Protein AF-A0A383B9M2-F1 (afdb_monomer)

Secondary structure (DSSP, 8-state):
--HHHHHHHHHHHHHHHHHHHHHHTTT-HHHHHHHHHHHHHHHHHHHHHHH-

Sequence (52 aa):
MNTKIINIAGWILFLISAIGFIMSSLGNFWAMFGSIFFFFGCVVFLIPYFFD

pLDDT: mean 82.63, std 8.88, range [50.81, 92.25]

Organism: NCBI:txid408172

Nearest PDB structures (foldseek):
  8y6o-assembly1_Z  TM=8.861E-01  e=9.075E+00  Homo sapiens

Mean predicted aligned error: 5.29 Å

Solvent-accessible surface area (backbone atoms only — not comparable to full-atom values): 2960 Å² total; per-residue (Å²): 129,66,65,67,59,57,50,51,53,50,51,52,54,51,52,55,49,29,54,52,41,39,63,73,17,70,93,39,74,68,48,35,53,53,24,52,54,49,41,51,49,55,54,59,68,44,49,63,72,75,77,109

Structure (mmCIF, N/CA/C/O backbone):
data_AF-A0A383B9M2-F1
#
_entry.id   AF-A0A383B9M2-F1
#
loop_
_atom_site.group_PDB
_atom_site.id
_atom_site.type_symbol
_atom_site.label_atom_id
_atom_site.label_alt_id
_atom_site.label_comp_id
_atom_site.label_asym_id
_atom_site.label_entity_id
_atom_site.label_seq_id
_atom_site.pdbx_PDB_ins_code
_atom_site.Cartn_x
_atom_site.Cartn_y
_atom_site.Cartn_z
_atom_site.occupancy
_atom_site.B_iso_or_equiv
_atom_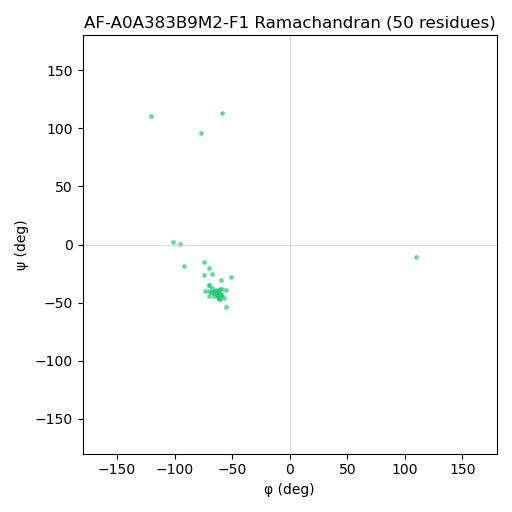site.auth_seq_id
_atom_site.auth_comp_id
_atom_site.auth_asym_id
_atom_site.auth_atom_id
_atom_site.pdbx_PDB_model_num
ATOM 1 N N . MET A 1 1 ? -4.696 1.127 26.719 1.00 50.81 1 MET A N 1
ATOM 2 C CA . MET A 1 1 ? -4.270 1.570 25.374 1.00 50.81 1 MET A CA 1
ATOM 3 C C . MET A 1 1 ? -5.096 0.816 24.357 1.00 50.81 1 MET A C 1
ATOM 5 O O . MET A 1 1 ? -5.184 -0.399 24.462 1.00 50.81 1 MET A O 1
ATOM 9 N N . ASN A 1 2 ? -5.764 1.521 23.448 1.00 60.44 2 ASN A N 1
ATOM 10 C CA . ASN A 1 2 ? -6.661 0.898 22.483 1.00 60.44 2 ASN A CA 1
ATOM 11 C C . ASN A 1 2 ? -5.795 0.246 21.392 1.00 60.44 2 ASN A C 1
ATOM 13 O O . ASN A 1 2 ? -5.311 0.933 20.495 1.00 60.44 2 ASN A O 1
ATOM 17 N N . THR A 1 3 ? -5.524 -1.055 21.506 1.00 75.56 3 THR A N 1
ATOM 18 C CA . THR A 1 3 ? -4.721 -1.843 20.547 1.00 75.56 3 THR A CA 1
ATOM 19 C C . THR A 1 3 ? -5.207 -1.672 19.107 1.00 75.56 3 THR A C 1
ATOM 21 O O . THR A 1 3 ? -4.397 -1.692 18.182 1.00 75.56 3 THR A O 1
ATOM 24 N N . LYS A 1 4 ? -6.502 -1.377 18.915 1.00 79.38 4 LYS A N 1
ATOM 25 C CA . LYS A 1 4 ? -7.068 -1.004 17.614 1.00 79.38 4 LYS A CA 1
ATOM 26 C C . LYS A 1 4 ? -6.424 0.252 17.002 1.00 79.38 4 LYS A C 1
ATOM 28 O O . LYS A 1 4 ? -6.087 0.247 15.825 1.00 79.38 4 LYS A O 1
ATOM 33 N N . ILE A 1 5 ? -6.198 1.304 17.795 1.00 81.56 5 ILE A N 1
ATOM 34 C CA . ILE A 1 5 ? -5.629 2.580 17.320 1.00 81.56 5 ILE A CA 1
ATOM 35 C C . ILE A 1 5 ? -4.166 2.401 16.898 1.00 81.56 5 ILE A C 1
ATOM 37 O O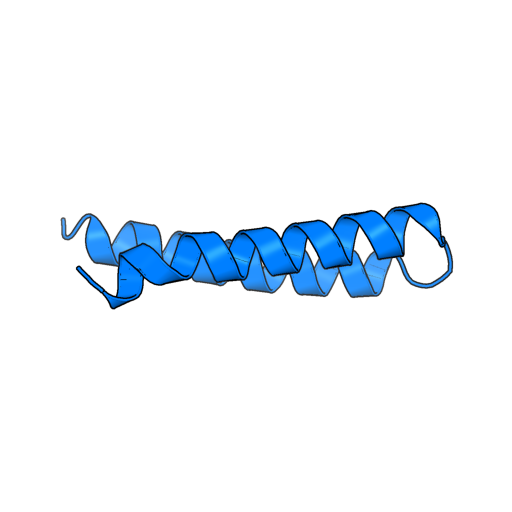 . ILE A 1 5 ? -3.760 2.928 15.867 1.00 81.56 5 ILE A O 1
ATOM 41 N N . ILE A 1 6 ? -3.385 1.632 17.667 1.00 84.12 6 ILE A N 1
ATOM 42 C CA . ILE A 1 6 ? -1.970 1.368 17.355 1.00 84.12 6 ILE A CA 1
ATOM 43 C C . IL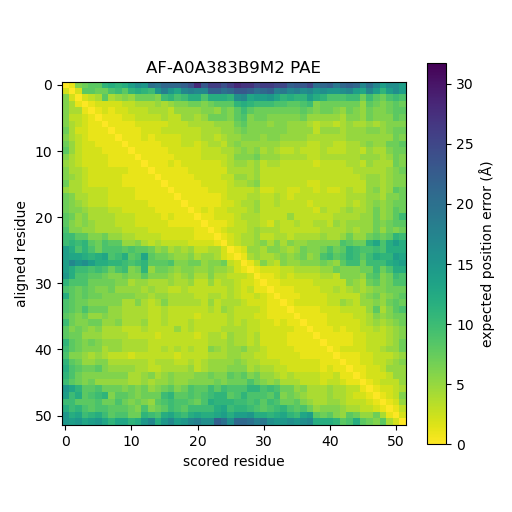E A 1 6 ? -1.850 0.586 16.044 1.00 84.12 6 ILE A C 1
ATOM 45 O O . ILE A 1 6 ? -1.015 0.929 15.209 1.00 84.12 6 ILE A O 1
ATOM 49 N N . ASN A 1 7 ? -2.712 -0.409 15.820 1.00 84.31 7 ASN A N 1
ATOM 50 C CA . ASN A 1 7 ? -2.687 -1.158 14.568 1.00 84.31 7 ASN A CA 1
ATOM 51 C C . ASN A 1 7 ? -3.173 -0.334 13.370 1.00 84.31 7 ASN A C 1
ATOM 53 O O . ASN A 1 7 ? -2.541 -0.406 12.323 1.00 84.31 7 ASN A O 1
ATOM 57 N N . ILE A 1 8 ? -4.212 0.498 13.505 1.00 84.06 8 ILE A N 1
ATOM 58 C CA . ILE A 1 8 ? -4.625 1.414 12.423 1.00 84.06 8 ILE A CA 1
ATOM 59 C C . ILE A 1 8 ? -3.492 2.394 12.080 1.00 84.06 8 ILE A C 1
ATOM 61 O O . ILE A 1 8 ? -3.194 2.604 10.905 1.00 84.06 8 ILE A O 1
ATOM 65 N N . ALA A 1 9 ? -2.812 2.953 13.085 1.00 87.25 9 ALA A N 1
ATOM 66 C CA . ALA A 1 9 ? -1.659 3.823 12.864 1.00 87.25 9 ALA A CA 1
ATOM 67 C C . ALA A 1 9 ? -0.501 3.086 12.161 1.00 87.25 9 ALA A C 1
ATOM 69 O O . ALA A 1 9 ? 0.098 3.627 11.231 1.00 87.25 9 ALA A O 1
ATOM 70 N N . GLY A 1 10 ? -0.222 1.836 12.552 1.00 87.81 10 GLY A N 1
ATOM 71 C CA . GLY A 1 10 ? 0.760 0.975 11.886 1.00 87.81 10 GLY A CA 1
ATOM 72 C C . GLY A 1 10 ? 0.400 0.683 10.427 1.00 87.81 10 GLY A C 1
ATOM 73 O O . GLY A 1 10 ? 1.255 0.773 9.547 1.00 87.81 10 GLY A O 1
ATOM 74 N N . TRP A 1 11 ? -0.874 0.420 10.146 1.00 87.69 11 TRP A N 1
ATOM 75 C CA . TRP A 1 11 ? -1.367 0.218 8.785 1.00 87.69 11 TRP A CA 1
ATOM 76 C C . TRP A 1 11 ? -1.227 1.461 7.900 1.00 87.69 11 TRP A C 1
ATOM 78 O O . TRP A 1 11 ? -0.832 1.349 6.739 1.00 87.69 11 TRP A O 1
ATOM 88 N N . ILE A 1 12 ? -1.487 2.652 8.447 1.00 87.56 12 ILE A N 1
ATOM 89 C CA . ILE A 1 12 ? -1.279 3.923 7.739 1.00 87.56 12 ILE A CA 1
ATOM 90 C C . ILE A 1 12 ? 0.206 4.105 7.383 1.00 87.56 12 ILE A C 1
ATOM 92 O O . ILE A 1 12 ? 0.528 4.455 6.247 1.00 87.56 12 ILE A O 1
ATOM 96 N N . LEU A 1 13 ? 1.118 3.810 8.316 1.00 89.38 13 LEU A N 1
ATOM 97 C CA . LEU A 1 13 ? 2.567 3.841 8.069 1.00 89.38 13 LEU A CA 1
ATOM 98 C C . LEU A 1 13 ? 2.994 2.852 6.968 1.00 89.38 13 LEU A C 1
ATOM 100 O O . LEU A 1 13 ? 3.844 3.190 6.141 1.00 89.38 13 LEU A O 1
ATOM 104 N N . PHE A 1 14 ? 2.382 1.666 6.911 1.00 90.12 14 PHE A N 1
ATOM 105 C CA . PHE A 1 14 ? 2.619 0.677 5.852 1.00 90.12 14 PHE A CA 1
ATOM 106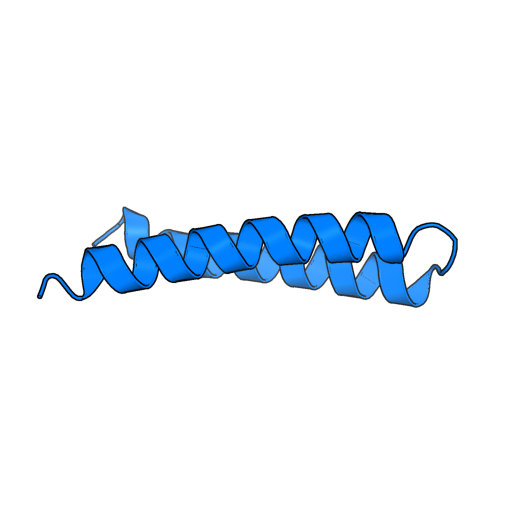 C C . PHE A 1 14 ? 2.150 1.142 4.467 1.00 90.12 14 PHE A C 1
ATOM 108 O O . PHE A 1 14 ? 2.850 0.934 3.477 1.00 90.12 14 PHE A O 1
ATOM 115 N N . LEU A 1 15 ? 1.001 1.813 4.379 1.00 89.12 15 LEU A N 1
ATOM 116 C CA . LEU A 1 15 ? 0.526 2.385 3.115 1.00 89.12 15 LEU A CA 1
ATOM 117 C C . LEU A 1 15 ? 1.464 3.484 2.600 1.00 89.12 15 LEU A C 1
ATOM 119 O O . LEU A 1 15 ? 1.791 3.513 1.413 1.00 89.12 15 LEU A O 1
ATOM 123 N N . ILE A 1 16 ? 1.938 4.359 3.491 1.00 92.25 16 ILE A N 1
ATOM 124 C CA . ILE A 1 16 ? 2.873 5.436 3.130 1.00 92.25 16 ILE A CA 1
ATOM 125 C C . ILE A 1 16 ? 4.202 4.855 2.624 1.00 92.25 16 ILE A C 1
ATOM 127 O O . ILE A 1 16 ? 4.734 5.323 1.614 1.00 92.25 16 ILE A O 1
ATOM 131 N N . SER A 1 17 ? 4.729 3.813 3.275 1.00 90.00 17 SER A N 1
ATOM 132 C CA . SER A 1 17 ? 5.977 3.171 2.845 1.00 90.00 17 SER A CA 1
ATOM 133 C C . SER A 1 17 ? 5.830 2.442 1.508 1.00 90.00 17 SER A C 1
ATOM 135 O O . SER A 1 17 ? 6.729 2.534 0.672 1.00 90.00 17 SER A O 1
ATOM 137 N N . ALA A 1 18 ? 4.686 1.801 1.256 1.00 89.38 18 ALA A N 1
ATOM 138 C CA . ALA A 1 18 ? 4.387 1.163 -0.023 1.00 89.38 18 ALA A CA 1
ATOM 139 C C . ALA A 1 18 ? 4.389 2.174 -1.186 1.00 89.38 18 ALA A C 1
ATOM 141 O O . ALA A 1 18 ? 4.988 1.911 -2.230 1.00 89.38 18 ALA A O 1
ATOM 142 N N . ILE A 1 19 ? 3.809 3.363 -0.989 1.00 89.06 19 ILE A N 1
ATOM 143 C CA . ILE A 1 19 ? 3.839 4.452 -1.983 1.00 89.06 19 ILE A CA 1
ATOM 144 C C . ILE A 1 19 ? 5.278 4.932 -2.228 1.00 89.06 19 ILE A C 1
ATOM 146 O O . ILE A 1 19 ? 5.684 5.115 -3.377 1.00 89.06 19 ILE A O 1
ATOM 150 N N . GLY A 1 20 ? 6.076 5.087 -1.166 1.00 88.75 20 GLY A N 1
ATOM 151 C CA . GLY A 1 20 ? 7.497 5.430 -1.282 1.00 88.75 20 GLY A CA 1
ATOM 152 C C . GLY A 1 20 ? 8.306 4.377 -2.049 1.00 88.75 20 GLY A C 1
ATOM 153 O O . GLY A 1 20 ? 9.146 4.724 -2.880 1.00 88.75 20 GLY A O 1
ATOM 154 N N . PHE A 1 21 ? 8.007 3.093 -1.841 1.00 88.12 21 PHE A N 1
ATOM 155 C CA . PHE A 1 21 ? 8.623 1.988 -2.575 1.00 88.12 21 PHE A CA 1
ATOM 156 C C . PHE A 1 21 ? 8.261 1.998 -4.060 1.00 88.12 21 PHE A C 1
ATOM 158 O O . PHE A 1 21 ? 9.142 1.774 -4.888 1.00 88.12 21 PHE A O 1
ATOM 165 N N . ILE A 1 22 ? 7.004 2.295 -4.406 1.00 86.56 22 ILE A N 1
ATOM 166 C CA . ILE A 1 22 ? 6.575 2.443 -5.805 1.00 86.56 22 ILE A CA 1
ATOM 167 C C . ILE A 1 22 ? 7.366 3.573 -6.476 1.00 86.56 22 ILE A C 1
ATOM 169 O O . ILE A 1 22 ? 7.928 3.365 -7.550 1.00 86.56 22 ILE A O 1
ATOM 173 N N . MET A 1 23 ? 7.484 4.732 -5.818 1.00 85.06 23 MET A N 1
ATOM 174 C CA . MET A 1 23 ? 8.249 5.875 -6.334 1.00 85.06 23 MET A CA 1
ATOM 175 C C . MET A 1 23 ? 9.742 5.559 -6.496 1.00 85.06 23 MET A C 1
ATOM 177 O O . MET A 1 23 ? 10.335 5.890 -7.519 1.00 85.06 23 MET A O 1
ATOM 181 N N . SER A 1 24 ? 10.348 4.874 -5.521 1.00 88.19 24 SER A N 1
ATOM 182 C CA . SER A 1 24 ? 11.761 4.470 -5.580 1.00 88.19 24 SER A CA 1
ATOM 183 C C . SER A 1 24 ? 12.037 3.380 -6.620 1.00 88.19 24 SER A C 1
ATOM 185 O O . SER A 1 24 ? 13.189 3.186 -7.006 1.00 88.19 24 SER A O 1
ATOM 187 N N . SER A 1 25 ? 11.011 2.642 -7.041 1.00 84.56 25 SER A N 1
ATOM 188 C CA . SER A 1 25 ? 11.138 1.515 -7.970 1.00 84.56 25 SER A CA 1
ATOM 189 C C . SER A 1 25 ? 10.886 1.901 -9.429 1.00 84.56 25 SER A C 1
ATOM 191 O O . SER A 1 25 ? 10.969 1.044 -10.312 1.00 84.56 25 SER A O 1
ATOM 193 N N . LEU A 1 26 ? 10.595 3.178 -9.703 1.00 77.75 26 LEU A N 1
ATOM 194 C CA . LEU A 1 26 ? 10.441 3.701 -11.058 1.00 77.75 26 LEU A CA 1
ATOM 195 C C . LEU A 1 26 ? 11.739 3.486 -11.851 1.00 77.75 26 LEU A C 1
ATOM 197 O O . LEU A 1 26 ? 12.778 4.063 -11.546 1.00 77.75 26 LEU A O 1
ATOM 201 N N . GLY A 1 27 ? 11.669 2.627 -12.869 1.00 78.19 27 GLY A N 1
ATOM 202 C CA . GLY A 1 27 ? 12.807 2.255 -13.717 1.00 78.19 27 GLY A CA 1
ATOM 203 C C . GLY A 1 27 ? 13.314 0.821 -13.529 1.00 78.19 27 GLY A C 1
ATOM 204 O O . GLY A 1 27 ? 14.069 0.350 -14.375 1.00 78.19 27 GLY A O 1
ATOM 205 N N . ASN A 1 28 ? 12.869 0.087 -12.499 1.00 81.31 28 ASN A N 1
ATOM 206 C CA . ASN A 1 28 ? 13.169 -1.341 -12.347 1.00 81.31 28 ASN A CA 1
ATOM 207 C C . ASN A 1 28 ? 11.879 -2.175 -12.318 1.00 81.31 28 ASN A C 1
ATOM 209 O O . ASN A 1 28 ? 11.122 -2.156 -11.348 1.00 81.31 28 ASN A O 1
ATOM 213 N N . PHE A 1 29 ? 11.664 -2.952 -13.384 1.00 81.06 29 PHE A N 1
ATOM 214 C CA . PHE A 1 29 ? 10.452 -3.748 -13.605 1.00 81.06 29 PHE A CA 1
ATOM 215 C C . PHE A 1 29 ? 10.147 -4.709 -12.444 1.00 81.06 29 PHE A C 1
ATOM 217 O O . PHE A 1 29 ? 8.996 -4.864 -12.039 1.00 81.06 29 PHE A O 1
ATOM 224 N N . TRP A 1 30 ? 11.185 -5.318 -11.866 1.00 77.88 30 TRP A N 1
ATOM 225 C CA . TRP A 1 30 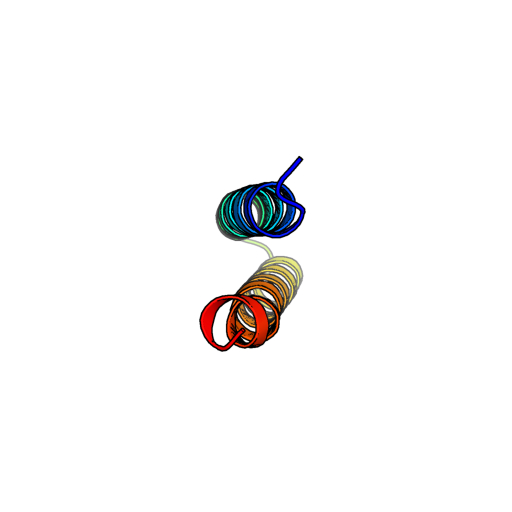? 11.043 -6.279 -10.770 1.00 77.88 30 TRP A CA 1
ATOM 226 C C . TRP A 1 30 ? 10.673 -5.608 -9.443 1.00 77.88 30 TRP A C 1
ATOM 228 O O . TRP A 1 30 ? 9.820 -6.101 -8.706 1.00 77.88 30 TRP A O 1
ATOM 238 N N . ALA A 1 31 ? 11.270 -4.450 -9.158 1.00 83.50 31 ALA A N 1
ATOM 239 C CA . ALA A 1 31 ? 10.982 -3.688 -7.945 1.00 83.50 31 ALA A CA 1
ATOM 240 C C . ALA A 1 31 ? 9.575 -3.061 -7.993 1.00 83.50 31 ALA A C 1
ATOM 242 O O . ALA A 1 31 ? 8.855 -3.021 -6.991 1.00 83.50 31 ALA A O 1
ATOM 243 N N . MET A 1 32 ? 9.137 -2.645 -9.182 1.00 86.44 32 MET A N 1
ATOM 244 C CA . MET A 1 32 ? 7.792 -2.117 -9.396 1.00 86.44 32 MET A CA 1
ATOM 245 C C . MET A 1 32 ? 6.724 -3.203 -9.183 1.00 86.44 32 MET A C 1
ATOM 247 O O . MET A 1 32 ? 5.735 -2.968 -8.495 1.00 86.44 32 MET A O 1
ATOM 251 N N . PHE A 1 33 ? 6.960 -4.426 -9.672 1.00 87.25 33 PHE A N 1
ATOM 252 C CA . PHE A 1 3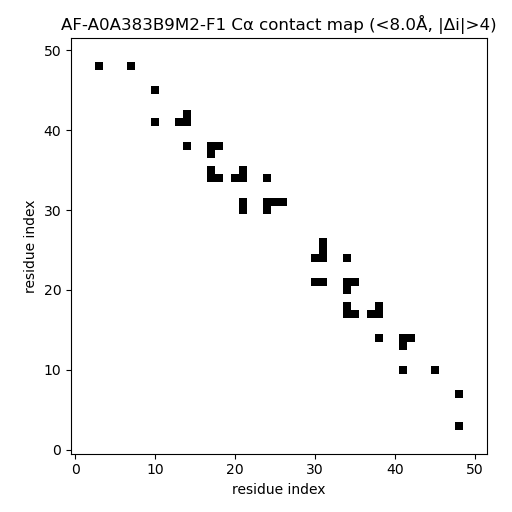3 ? 6.071 -5.559 -9.404 1.00 87.25 33 PHE A CA 1
ATOM 253 C C . PHE A 1 33 ? 5.980 -5.886 -7.904 1.00 87.25 33 PHE A C 1
ATOM 255 O O . PHE A 1 33 ? 4.880 -6.012 -7.365 1.00 87.25 33 PHE A O 1
ATOM 262 N N . GLY A 1 34 ? 7.121 -5.955 -7.208 1.00 86.69 34 GLY A N 1
ATOM 263 C CA . GLY A 1 34 ? 7.157 -6.233 -5.768 1.00 86.69 34 GLY A CA 1
ATOM 264 C C . GLY A 1 34 ? 6.443 -5.174 -4.921 1.00 86.69 34 GLY A C 1
ATOM 265 O O . GLY A 1 34 ? 5.702 -5.515 -4.002 1.00 86.69 34 GLY A O 1
ATOM 266 N N . SER A 1 35 ? 6.609 -3.893 -5.257 1.00 88.69 35 SER A N 1
ATOM 267 C CA . SER A 1 35 ? 5.975 -2.782 -4.531 1.00 88.69 35 SER A CA 1
ATOM 268 C C . SER A 1 35 ? 4.457 -2.709 -4.741 1.00 88.69 35 SER A C 1
ATOM 270 O O . SER A 1 35 ? 3.725 -2.438 -3.788 1.00 88.69 35 SER A O 1
ATOM 272 N N . ILE A 1 36 ? 3.959 -3.045 -5.936 1.00 87.38 36 ILE A N 1
ATOM 273 C CA . ILE A 1 36 ? 2.515 -3.170 -6.203 1.00 87.38 36 ILE A CA 1
ATOM 274 C C . ILE A 1 36 ? 1.911 -4.336 -5.409 1.00 87.38 36 ILE A C 1
ATOM 276 O O . ILE A 1 36 ? 0.851 -4.185 -4.799 1.00 87.38 36 ILE A O 1
ATOM 280 N N . PHE A 1 37 ? 2.590 -5.488 -5.377 1.00 89.38 37 PHE A N 1
ATO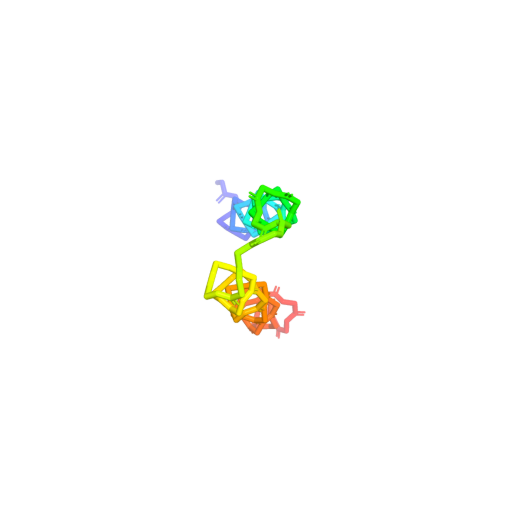M 281 C CA . PHE A 1 37 ? 2.126 -6.654 -4.618 1.00 89.38 37 PHE A CA 1
ATOM 282 C C . PHE A 1 37 ? 2.100 -6.376 -3.110 1.00 89.38 37 PHE A C 1
ATOM 284 O O . PHE A 1 37 ? 1.153 -6.749 -2.416 1.00 89.38 37 PHE A O 1
ATOM 291 N N . PHE A 1 38 ? 3.111 -5.660 -2.615 1.00 88.56 38 PHE A N 1
ATOM 292 C CA . PHE A 1 38 ? 3.178 -5.202 -1.233 1.00 88.56 38 PHE A CA 1
ATOM 293 C C . PHE A 1 38 ? 2.024 -4.250 -0.889 1.00 88.56 38 PHE A C 1
ATOM 295 O O . PHE A 1 38 ? 1.343 -4.463 0.111 1.00 88.56 38 PHE A O 1
ATOM 302 N N . PHE A 1 39 ? 1.735 -3.268 -1.751 1.00 89.44 39 PHE A N 1
ATOM 303 C CA . PHE A 1 39 ? 0.601 -2.355 -1.575 1.00 89.44 39 PHE A CA 1
ATOM 304 C C . PHE A 1 39 ? -0.740 -3.103 -1.507 1.00 89.44 39 PHE A C 1
ATOM 306 O O . PHE A 1 39 ? -1.555 -2.835 -0.624 1.00 89.44 39 PHE A O 1
ATOM 313 N N . PHE A 1 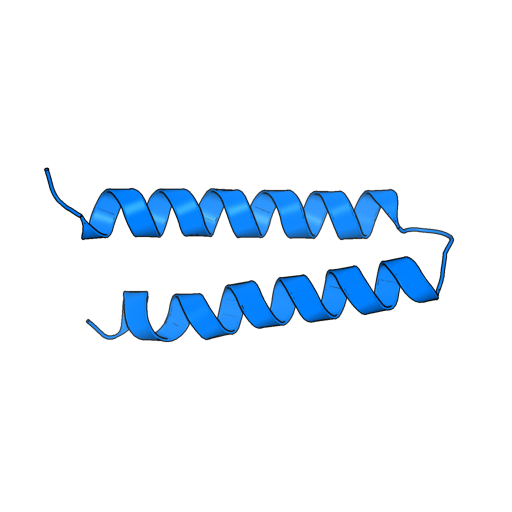40 ? -0.951 -4.088 -2.385 1.00 89.56 40 PHE A N 1
ATOM 314 C CA . PHE A 1 40 ? -2.150 -4.932 -2.359 1.00 89.56 40 PHE A CA 1
ATOM 315 C C . PHE A 1 40 ? -2.270 -5.727 -1.054 1.00 89.56 40 PHE A C 1
ATOM 317 O O . PHE A 1 40 ? -3.346 -5.772 -0.458 1.00 89.56 40 PHE A O 1
ATOM 324 N N . GLY A 1 41 ? -1.162 -6.300 -0.575 1.00 87.62 41 GLY A N 1
ATOM 325 C CA . GLY A 1 41 ? -1.102 -6.947 0.734 1.00 87.62 41 GLY A CA 1
ATOM 326 C C . GLY A 1 41 ? -1.507 -5.991 1.855 1.00 87.62 41 GLY A C 1
ATOM 327 O O . GLY A 1 41 ? -2.356 -6.339 2.676 1.00 87.62 41 GLY A O 1
ATOM 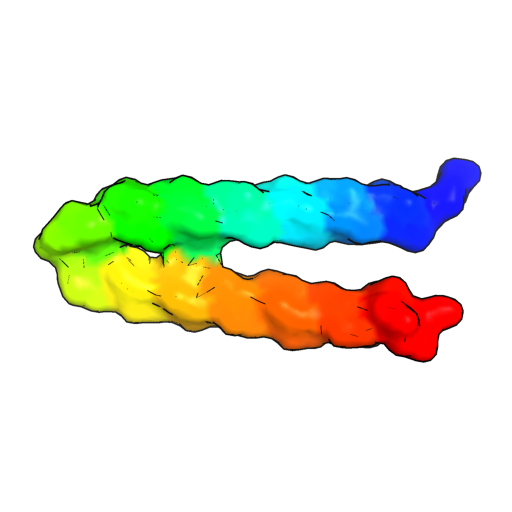328 N N . CYS A 1 42 ? -0.986 -4.761 1.848 1.00 88.19 42 CYS A N 1
ATOM 329 C CA . CYS A 1 42 ? -1.343 -3.758 2.848 1.00 88.19 42 CYS A CA 1
ATOM 330 C C . CYS A 1 42 ? -2.844 -3.440 2.874 1.00 88.19 42 CYS A C 1
ATOM 332 O O . CYS A 1 42 ? -3.414 -3.283 3.951 1.00 88.19 42 CYS A O 1
ATOM 334 N N . VAL A 1 43 ? -3.497 -3.386 1.712 1.00 84.81 43 VAL A N 1
ATOM 335 C CA . VAL A 1 43 ? -4.947 -3.159 1.619 1.00 84.81 43 VAL A CA 1
ATOM 336 C C . VAL A 1 43 ? -5.736 -4.369 2.120 1.00 84.81 43 VAL A C 1
ATOM 338 O O . VAL A 1 43 ? -6.677 -4.199 2.889 1.00 84.81 43 VAL A O 1
ATOM 341 N N . VAL A 1 44 ? -5.355 -5.591 1.735 1.00 86.38 44 VAL A N 1
ATOM 342 C CA . VAL A 1 44 ? -6.070 -6.817 2.142 1.00 86.38 44 VAL A CA 1
ATOM 343 C C . VAL A 1 44 ? -6.032 -7.013 3.655 1.00 86.38 44 VAL A C 1
ATOM 345 O O . VAL A 1 44 ? -7.051 -7.330 4.265 1.00 86.38 44 VAL A O 1
ATOM 348 N N . PHE A 1 45 ? -4.884 -6.781 4.282 1.00 82.00 45 PHE A N 1
ATOM 349 C CA . PHE A 1 45 ? -4.761 -6.909 5.730 1.00 82.00 45 PHE A CA 1
ATOM 350 C C . PHE A 1 45 ? -5.425 -5.757 6.517 1.00 82.00 45 PHE A C 1
ATOM 352 O O . PHE A 1 45 ? -5.674 -5.907 7.715 1.00 82.00 45 PHE A O 1
ATOM 359 N N . LEU A 1 46 ? -5.763 -4.640 5.863 1.00 80.81 46 LEU A N 1
ATOM 360 C CA . LEU A 1 46 ? -6.557 -3.557 6.454 1.00 80.81 46 LEU A CA 1
ATOM 361 C C . LEU A 1 46 ? -8.050 -3.924 6.573 1.00 80.81 46 LEU A C 1
ATOM 363 O O . LEU A 1 46 ? -8.736 -3.409 7.452 1.00 80.81 46 LEU A O 1
ATOM 367 N N . ILE A 1 47 ? -8.557 -4.821 5.718 1.00 78.75 47 ILE A N 1
ATOM 368 C CA . ILE A 1 47 ? -9.973 -5.236 5.673 1.00 78.75 47 ILE A CA 1
ATOM 369 C C . ILE A 1 47 ? -10.500 -5.753 7.023 1.00 78.75 47 ILE A C 1
ATOM 371 O O . ILE A 1 47 ? -11.509 -5.214 7.482 1.00 78.75 47 ILE A O 1
ATOM 375 N N . PRO A 1 48 ? -9.866 -6.740 7.695 1.00 75.12 48 PRO A N 1
ATOM 376 C CA . PRO A 1 48 ? -10.348 -7.213 8.995 1.00 75.12 48 PRO A CA 1
ATOM 377 C C . PRO A 1 48 ? -10.371 -6.087 10.035 1.00 75.12 48 PRO A C 1
ATOM 379 O O . PRO A 1 48 ? -11.265 -6.033 10.862 1.00 75.12 48 PRO A O 1
ATOM 382 N N . TYR A 1 49 ? -9.464 -5.114 9.922 1.00 72.12 49 TYR A N 1
ATOM 383 C CA . TYR A 1 49 ? -9.395 -3.965 10.822 1.00 72.12 49 TYR A CA 1
ATOM 384 C C . TYR A 1 49 ? -10.580 -2.996 10.725 1.00 72.12 49 TYR A C 1
ATOM 386 O O . TYR A 1 49 ? -10.855 -2.281 11.687 1.00 72.12 49 TYR A O 1
ATOM 394 N N . PHE A 1 50 ? -11.258 -2.950 9.576 1.00 66.00 50 PHE A N 1
ATOM 395 C CA . PHE A 1 50 ? -12.472 -2.153 9.374 1.00 66.00 50 PHE A CA 1
ATOM 396 C C . PHE A 1 50 ? -13.762 -2.925 9.674 1.00 66.00 50 PHE A C 1
ATOM 398 O O . PHE A 1 50 ? -14.805 -2.296 9.844 1.00 66.00 50 PHE A O 1
ATOM 405 N N . PHE A 1 51 ? -13.705 -4.258 9.709 1.00 64.75 51 PHE A N 1
ATOM 406 C CA . PHE A 1 51 ? -14.865 -5.133 9.908 1.00 64.75 51 PHE A CA 1
ATOM 407 C C . PHE A 1 51 ? -14.997 -5.678 11.352 1.00 64.75 51 PHE A C 1
ATOM 409 O O . PHE A 1 51 ? -15.936 -6.428 11.612 1.00 64.75 51 PHE A O 1
ATOM 416 N N . ASP A 1 52 ? -14.103 -5.272 12.271 1.00 55.88 52 ASP A N 1
ATOM 417 C CA . ASP A 1 52 ? -14.040 -5.602 13.720 1.00 55.88 52 ASP A CA 1
ATOM 418 C C . ASP A 1 52 ? -14.331 -4.401 14.651 1.00 55.88 52 ASP A C 1
ATOM 420 O O . ASP A 1 52 ? -15.065 -4.546 15.657 1.00 55.88 52 ASP A O 1
#

Foldseek 3Di:
DPVLVVVVVVLVVQLVVLVVQCVVCVPPPVSNVVSVVSNVVSVVVCVVSVVD

Radius of gyration: 12.85 Å; Cα contacts (8 Å, |Δi|>4): 24; chains: 1; bounding box: 28×13×39 Å